Pr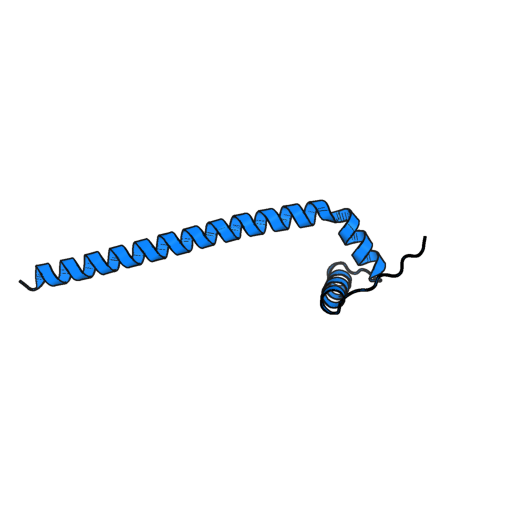otein AF-A0A4V5NRM0-F1 (afdb_monomer_lite)

Radius of gyration: 25.17 Å; chains: 1; bounding box: 54×19×68 Å

pLDDT: mean 91.03, std 10.25, range [47.16, 98.12]

Sequence (82 aa):
MSFTLRTEEKHEIILNELCRDLELGAKSKAVLWLIENIQEIQAERSMFFQNMTRLEREIKNIKCAIQKKTEAELELTKLCSN

Foldseek 3Di:
DDDDDDDDPVVVVVLVVQCVVVVPPDSVVSVVVCVVCVVVVVVVVVVVVVVVVVVVVVVVVVVVVVVVVVVVVVVVVVVVVD

Structure (mmCIF, N/CA/C/O backbone):
data_AF-A0A4V5NRM0-F1
#
_entry.id   AF-A0A4V5NRM0-F1
#
loop_
_atom_site.group_PDB
_atom_site.id
_atom_site.type_symbol
_atom_site.label_atom_id
_atom_site.label_alt_id
_atom_site.label_comp_id
_atom_site.label_asym_id
_atom_site.label_entity_id
_atom_site.label_seq_id
_atom_site.pdbx_PDB_ins_code
_atom_site.Cartn_x
_atom_site.Cartn_y
_atom_site.Cartn_z
_atom_site.occupancy
_atom_site.B_iso_or_equiv
_atom_site.auth_seq_id
_atom_site.auth_comp_id
_atom_site.auth_asym_id
_atom_site.auth_atom_id
_atom_site.pdbx_PDB_model_num
ATOM 1 N N . MET A 1 1 ? 23.210 9.537 -26.561 1.00 47.16 1 MET A N 1
ATOM 2 C CA . MET A 1 1 ? 23.806 10.254 -25.410 1.00 47.16 1 MET A CA 1
ATOM 3 C C . MET A 1 1 ? 24.040 9.253 -24.293 1.00 47.16 1 MET A C 1
ATOM 5 O O . MET A 1 1 ? 23.124 8.494 -24.009 1.00 47.16 1 MET A O 1
ATOM 9 N N . SER A 1 2 ? 25.227 9.225 -23.685 1.00 56.75 2 SER A N 1
ATOM 10 C CA . SER A 1 2 ? 25.486 8.451 -22.463 1.00 56.75 2 SER A CA 1
ATOM 11 C C . SER A 1 2 ? 25.317 9.363 -21.248 1.00 56.75 2 SER A C 1
ATOM 13 O O . SER A 1 2 ? 26.005 10.379 -21.159 1.00 56.75 2 SER A O 1
ATOM 15 N N . PHE A 1 3 ? 24.415 9.023 -20.328 1.00 65.19 3 PHE A N 1
ATOM 16 C CA . PHE A 1 3 ? 24.280 9.706 -19.041 1.00 65.19 3 PHE A CA 1
ATOM 17 C C . PHE A 1 3 ? 24.880 8.831 -17.938 1.00 65.19 3 PHE A C 1
ATOM 19 O O . PHE A 1 3 ? 24.689 7.616 -17.928 1.00 65.19 3 PHE A O 1
ATOM 26 N N . THR A 1 4 ? 25.602 9.447 -17.007 1.00 69.12 4 THR A N 1
ATOM 27 C CA . THR A 1 4 ? 26.115 8.762 -15.817 1.00 69.12 4 THR A CA 1
ATOM 28 C C . THR A 1 4 ? 25.162 9.048 -14.667 1.00 69.12 4 THR A C 1
ATOM 30 O O . THR A 1 4 ? 25.062 10.188 -14.216 1.00 69.12 4 THR A O 1
ATOM 33 N N . LEU A 1 5 ? 24.444 8.027 -14.203 1.00 68.81 5 LEU A N 1
ATOM 34 C CA . LEU A 1 5 ? 23.555 8.148 -13.052 1.00 68.81 5 LEU A CA 1
ATOM 35 C C . LEU A 1 5 ? 24.368 7.984 -11.761 1.00 68.81 5 LEU A C 1
ATOM 37 O O . LEU A 1 5 ? 25.053 6.979 -11.589 1.00 68.81 5 LEU A O 1
ATOM 41 N N . ARG A 1 6 ? 24.291 8.965 -10.856 1.00 75.31 6 ARG A N 1
ATOM 42 C CA . ARG A 1 6 ? 24.790 8.834 -9.480 1.00 75.31 6 ARG A CA 1
ATOM 43 C C . ARG A 1 6 ? 23.600 8.603 -8.561 1.00 75.31 6 ARG A C 1
ATOM 45 O O . ARG A 1 6 ? 22.829 9.521 -8.298 1.00 75.31 6 ARG A O 1
ATOM 52 N N . THR A 1 7 ? 23.434 7.365 -8.136 1.00 77.19 7 THR A N 1
ATOM 53 C CA . THR A 1 7 ? 22.375 6.906 -7.240 1.00 77.19 7 THR A CA 1
ATOM 54 C C . THR A 1 7 ? 22.840 6.960 -5.788 1.00 77.19 7 THR A C 1
ATOM 56 O O . THR A 1 7 ? 24.011 6.756 -5.477 1.00 77.19 7 THR A O 1
ATOM 59 N N . GLU A 1 8 ? 21.904 7.240 -4.886 1.00 90.06 8 GLU A N 1
ATOM 60 C CA . GLU A 1 8 ? 22.079 6.948 -3.464 1.00 90.06 8 GLU A CA 1
ATOM 61 C C . GLU A 1 8 ? 21.833 5.450 -3.235 1.00 90.06 8 GLU A C 1
ATOM 63 O O . GLU A 1 8 ? 21.134 4.812 -4.025 1.00 90.06 8 GLU A O 1
ATOM 68 N N . GLU A 1 9 ? 22.333 4.893 -2.131 1.00 88.81 9 GLU A N 1
ATOM 69 C CA . GLU A 1 9 ? 22.171 3.468 -1.791 1.00 88.81 9 GLU A CA 1
ATOM 70 C C . GLU A 1 9 ? 20.701 3.011 -1.840 1.00 88.81 9 GLU A C 1
ATOM 72 O O . GLU A 1 9 ? 20.377 1.974 -2.415 1.00 88.81 9 GLU A O 1
ATOM 77 N N . LYS A 1 10 ? 19.779 3.845 -1.347 1.00 90.00 10 LYS A N 1
ATOM 78 C CA . LYS A 1 10 ? 18.335 3.570 -1.405 1.00 90.00 10 LYS A CA 1
ATOM 79 C C . LYS A 1 10 ? 17.794 3.469 -2.838 1.00 90.00 10 LYS A C 1
ATOM 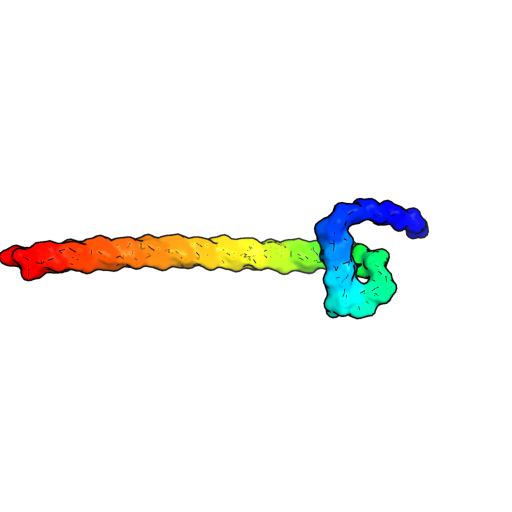81 O O . LYS A 1 10 ? 16.906 2.668 -3.105 1.00 90.00 10 LYS A O 1
ATOM 86 N N . HIS A 1 11 ? 18.326 4.263 -3.770 1.00 89.75 11 HIS A N 1
ATOM 87 C CA . HIS A 1 11 ? 17.921 4.216 -5.177 1.00 89.75 11 HIS A CA 1
ATOM 88 C C . HIS A 1 11 ? 18.482 2.966 -5.862 1.00 89.75 11 HIS A C 1
ATOM 90 O O . HIS A 1 11 ? 17.813 2.389 -6.712 1.00 89.75 11 HIS A O 1
ATOM 96 N N . GLU A 1 12 ? 19.676 2.516 -5.469 1.00 91.06 12 GLU A N 1
ATOM 97 C CA . GLU A 1 12 ? 20.251 1.261 -5.961 1.00 91.06 12 GLU A CA 1
ATOM 98 C C . GLU A 1 12 ? 19.408 0.045 -5.585 1.00 91.06 12 GLU A C 1
ATOM 100 O O . GLU A 1 12 ? 19.183 -0.823 -6.427 1.00 91.06 12 GLU A O 1
ATOM 105 N N . ILE A 1 13 ? 18.896 -0.002 -4.353 1.00 93.81 13 ILE A N 1
ATOM 106 C CA . ILE A 1 13 ? 17.991 -1.070 -3.907 1.00 93.81 13 ILE A CA 1
ATOM 107 C C . ILE A 1 13 ? 16.746 -1.113 -4.800 1.00 93.81 13 ILE A C 1
ATOM 109 O O . ILE A 1 13 ? 16.470 -2.151 -5.396 1.00 93.81 13 ILE A O 1
ATOM 113 N N . ILE A 1 14 ? 16.080 0.031 -4.991 1.00 92.19 14 ILE A N 1
ATOM 114 C CA . ILE A 1 14 ? 14.875 0.139 -5.829 1.00 92.19 14 ILE A CA 1
ATOM 115 C C . ILE A 1 14 ? 15.154 -0.314 -7.269 1.00 92.19 14 ILE A C 1
ATOM 117 O O . ILE A 1 14 ? 14.378 -1.064 -7.855 1.00 92.19 14 ILE A O 1
ATOM 121 N N . LEU A 1 15 ? 16.273 0.113 -7.862 1.00 92.88 15 LEU A N 1
ATOM 122 C CA . LEU A 1 15 ? 16.618 -0.276 -9.231 1.00 92.88 15 LEU A CA 1
ATOM 123 C C . LEU A 1 15 ? 16.925 -1.772 -9.356 1.00 92.88 15 LEU A C 1
ATOM 125 O O . LEU A 1 15 ? 16.562 -2.373 -10.365 1.00 92.88 15 LEU A O 1
ATOM 129 N N . ASN A 1 16 ? 17.579 -2.376 -8.360 1.00 93.56 16 ASN A N 1
ATOM 130 C CA . ASN A 1 16 ? 17.815 -3.821 -8.332 1.00 93.56 16 ASN A CA 1
ATOM 131 C C . ASN A 1 16 ? 16.500 -4.599 -8.203 1.00 93.56 16 ASN A C 1
ATOM 133 O O . ASN A 1 16 ? 16.320 -5.593 -8.903 1.00 93.56 16 ASN A O 1
ATOM 137 N N . GLU A 1 17 ? 15.590 -4.143 -7.341 1.00 95.25 17 GLU A N 1
ATOM 138 C CA . GLU A 1 17 ? 14.263 -4.743 -7.171 1.00 95.25 17 GLU A CA 1
ATOM 139 C C . GLU A 1 17 ? 13.471 -4.682 -8.473 1.00 95.25 17 GLU A C 1
ATOM 141 O O . GLU A 1 17 ? 13.030 -5.716 -8.958 1.00 95.25 17 GLU A O 1
ATOM 146 N N . LEU A 1 18 ? 13.416 -3.518 -9.123 1.00 94.12 18 LEU A N 1
ATOM 147 C CA . LEU A 1 18 ? 12.767 -3.372 -10.427 1.00 94.12 18 LEU A CA 1
ATOM 148 C C . LEU A 1 18 ? 13.404 -4.256 -11.499 1.00 94.12 18 LEU A C 1
ATOM 150 O O . LEU A 1 18 ? 12.698 -4.837 -12.316 1.00 94.12 18 LEU A O 1
ATOM 154 N N . CYS A 1 19 ? 14.734 -4.381 -11.508 1.00 95.88 19 CYS A N 1
ATOM 155 C CA . CYS A 1 19 ? 15.408 -5.266 -12.455 1.00 95.88 19 CYS A CA 1
ATOM 156 C C . CYS A 1 19 ? 15.042 -6.735 -12.236 1.00 95.88 19 CYS A C 1
ATOM 158 O O . CYS A 1 19 ? 14.917 -7.473 -13.207 1.00 95.88 19 CYS A O 1
ATOM 160 N N . ARG A 1 20 ? 14.862 -7.159 -10.983 1.00 95.94 20 ARG A N 1
ATOM 161 C CA . ARG A 1 20 ? 14.421 -8.515 -10.654 1.00 95.94 20 ARG A CA 1
ATOM 162 C C . ARG A 1 20 ? 12.950 -8.719 -11.012 1.00 95.94 20 ARG A C 1
ATOM 164 O O . ARG A 1 20 ? 12.630 -9.686 -11.689 1.00 95.94 20 ARG A O 1
ATOM 171 N N . ASP A 1 21 ? 12.084 -7.818 -10.570 1.00 96.00 21 ASP A N 1
ATOM 172 C CA . ASP A 1 21 ? 10.632 -7.985 -10.637 1.00 96.00 21 ASP A CA 1
ATOM 173 C C . ASP A 1 21 ? 10.098 -7.823 -12.073 1.00 96.00 21 ASP A C 1
ATOM 175 O O . ASP A 1 21 ? 9.112 -8.454 -12.441 1.00 96.00 21 ASP A O 1
ATOM 179 N N . LEU A 1 22 ? 10.778 -7.020 -12.900 1.00 93.62 22 LEU A N 1
ATOM 180 C CA . LEU A 1 22 ? 10.450 -6.796 -14.314 1.00 93.62 22 LEU A CA 1
ATOM 181 C C . LEU A 1 22 ? 11.411 -7.517 -15.278 1.00 93.62 22 LEU A C 1
ATOM 183 O O . LEU A 1 22 ? 11.397 -7.242 -16.478 1.00 93.62 22 LEU A O 1
ATOM 187 N N . GLU A 1 23 ? 12.286 -8.386 -14.757 1.00 95.19 23 GLU A N 1
ATOM 188 C CA . GLU A 1 23 ? 13.292 -9.142 -15.524 1.00 95.19 23 GLU A CA 1
ATOM 189 C C . GLU A 1 23 ? 14.174 -8.262 -16.441 1.00 95.19 23 GLU A C 1
ATOM 191 O O . GLU A 1 23 ? 14.583 -8.636 -17.546 1.00 95.19 23 GLU A O 1
ATOM 196 N N . LEU A 1 24 ? 14.507 -7.052 -15.984 1.00 92.50 24 LEU A N 1
ATOM 197 C CA . LEU A 1 24 ? 15.325 -6.112 -16.743 1.00 92.50 24 LEU A CA 1
ATOM 198 C C . LEU A 1 24 ? 16.808 -6.435 -16.553 1.00 92.50 24 LEU A C 1
ATOM 200 O O . LEU A 1 24 ? 17.383 -6.243 -15.487 1.00 92.50 24 LEU A O 1
ATOM 204 N N . GLY A 1 25 ? 17.477 -6.831 -17.636 1.00 88.81 25 GLY A N 1
ATOM 205 C CA . GLY A 1 25 ? 18.906 -7.179 -17.611 1.00 88.81 25 GLY A CA 1
ATOM 206 C C . GLY A 1 25 ? 19.885 -6.024 -17.336 1.00 88.81 25 GLY A C 1
ATOM 207 O O . GLY A 1 25 ? 21.093 -6.239 -17.379 1.00 88.81 25 GLY A O 1
ATOM 208 N N . ALA A 1 26 ? 19.408 -4.794 -17.109 1.00 90.38 26 ALA A N 1
ATOM 209 C CA . ALA A 1 26 ? 20.260 -3.655 -16.772 1.00 90.38 26 ALA A CA 1
ATOM 210 C C . ALA A 1 26 ? 19.492 -2.548 -16.036 1.00 90.38 26 ALA A C 1
ATOM 212 O O . ALA A 1 26 ? 18.388 -2.176 -16.433 1.00 90.38 26 ALA A O 1
ATOM 213 N N . LYS A 1 27 ? 20.144 -1.910 -15.056 1.00 89.88 27 LYS A N 1
ATOM 214 C CA . LYS A 1 27 ? 19.591 -0.770 -14.298 1.00 89.88 27 LYS A CA 1
ATOM 215 C C . LYS A 1 27 ? 19.214 0.418 -15.175 1.00 89.88 27 LYS A C 1
ATOM 217 O O . LYS A 1 27 ? 18.245 1.106 -14.887 1.00 89.88 27 LYS A O 1
ATOM 222 N N . SER A 1 28 ? 19.934 0.647 -16.273 1.00 90.06 28 SER A N 1
ATOM 223 C CA . SER A 1 28 ? 19.582 1.692 -17.242 1.00 90.06 28 SER A CA 1
ATOM 224 C C . SER A 1 28 ? 18.208 1.459 -17.878 1.00 90.06 28 SER A C 1
ATOM 226 O O . SER A 1 28 ? 17.496 2.427 -18.133 1.00 90.06 28 SER A O 1
ATOM 228 N N . LYS A 1 29 ? 17.804 0.196 -18.076 1.00 91.44 29 LYS A N 1
ATOM 229 C CA . LYS A 1 29 ? 16.455 -0.155 -18.537 1.00 91.44 29 LYS A CA 1
ATOM 230 C C . LYS A 1 29 ? 15.413 0.064 -17.444 1.00 91.44 29 LYS A C 1
ATOM 232 O O . LYS A 1 29 ? 14.344 0.564 -17.754 1.00 91.44 29 LYS A O 1
ATOM 237 N N . ALA A 1 30 ? 15.733 -0.233 -16.182 1.00 92.56 30 ALA A N 1
ATOM 238 C CA . ALA A 1 30 ? 14.842 0.071 -15.057 1.00 92.56 30 ALA A CA 1
ATOM 239 C C . ALA A 1 30 ? 14.609 1.580 -14.899 1.00 92.56 30 ALA A C 1
ATOM 241 O O . ALA A 1 30 ? 13.480 2.016 -14.701 1.00 92.56 30 ALA A O 1
ATOM 242 N N . 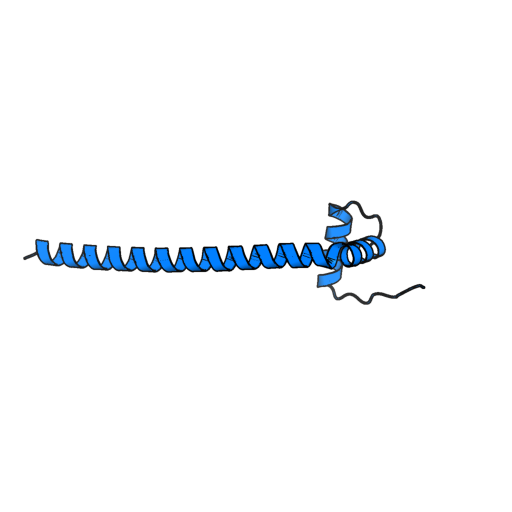VAL A 1 31 ? 15.655 2.393 -15.065 1.00 91.81 31 VAL A N 1
ATOM 243 C CA . VAL A 1 31 ? 15.536 3.860 -15.072 1.00 91.81 31 VAL A CA 1
ATOM 244 C C . VAL A 1 31 ? 14.673 4.337 -16.238 1.00 91.81 31 VAL A C 1
ATOM 246 O O . VAL A 1 31 ? 13.817 5.194 -16.042 1.00 91.81 31 VAL A O 1
ATOM 249 N N . LEU A 1 32 ? 14.876 3.790 -17.441 1.00 92.12 32 LEU A N 1
ATOM 250 C CA . LEU A 1 32 ? 14.065 4.150 -18.605 1.00 92.12 32 LEU A CA 1
ATOM 251 C C . LEU A 1 32 ? 12.591 3.792 -18.383 1.00 92.12 32 LEU A C 1
ATOM 253 O O . LEU A 1 32 ? 11.729 4.641 -18.573 1.00 92.12 32 LEU A O 1
ATOM 257 N N . TRP A 1 33 ? 12.325 2.584 -17.887 1.00 94.50 33 TRP A N 1
ATOM 258 C CA . TRP A 1 33 ? 10.981 2.134 -17.545 1.00 94.50 33 TRP A CA 1
ATOM 259 C C . TRP A 1 33 ? 10.320 3.054 -16.510 1.00 94.50 33 TRP A C 1
ATOM 261 O O . TRP A 1 33 ? 9.173 3.454 -16.687 1.00 94.50 33 TRP A O 1
ATOM 271 N N . LEU A 1 34 ? 11.047 3.471 -15.467 1.00 92.44 34 LEU A N 1
ATOM 272 C CA . LEU A 1 34 ? 10.539 4.436 -14.485 1.00 92.44 34 LEU A CA 1
ATOM 273 C C . LEU A 1 34 ? 10.168 5.780 -15.119 1.00 92.44 34 LEU A C 1
ATOM 275 O O . LEU A 1 34 ? 9.172 6.378 -14.725 1.00 92.44 34 LEU A O 1
ATOM 279 N N . ILE A 1 35 ? 10.966 6.268 -16.071 1.00 92.62 35 ILE A N 1
ATOM 280 C CA . ILE A 1 35 ? 10.695 7.529 -16.774 1.00 92.62 35 ILE A CA 1
ATOM 281 C C . ILE A 1 35 ? 9.450 7.389 -17.654 1.00 92.62 35 ILE A C 1
ATOM 283 O O . ILE A 1 35 ? 8.592 8.269 -17.633 1.00 92.62 35 ILE A O 1
ATOM 287 N N . GLU A 1 36 ? 9.339 6.288 -18.395 1.00 95.19 36 GLU A N 1
ATOM 288 C CA . GLU A 1 36 ? 8.210 6.011 -19.289 1.00 95.19 36 GLU A CA 1
ATOM 289 C C . GLU A 1 36 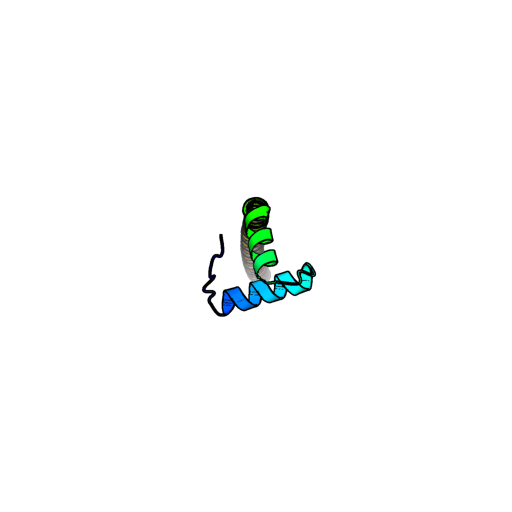? 6.892 5.854 -18.519 1.00 95.19 36 GLU A C 1
ATOM 291 O O . GLU A 1 36 ? 5.856 6.335 -18.973 1.00 95.19 36 GLU A O 1
ATOM 296 N N . ASN A 1 37 ? 6.941 5.267 -17.321 1.00 94.75 37 ASN A N 1
ATOM 297 C CA . ASN A 1 37 ? 5.758 4.962 -16.511 1.00 94.75 37 ASN A CA 1
ATOM 298 C C . ASN A 1 37 ? 5.562 5.932 -15.332 1.00 94.75 37 ASN A C 1
ATOM 300 O O . ASN A 1 37 ? 4.751 5.686 -14.439 1.00 94.75 37 ASN A O 1
ATOM 304 N N . ILE A 1 38 ? 6.275 7.067 -15.303 1.00 93.88 38 ILE A N 1
ATOM 305 C CA . ILE A 1 38 ? 6.279 7.965 -14.136 1.00 93.88 38 ILE A CA 1
ATOM 306 C C . ILE A 1 38 ? 4.885 8.504 -13.792 1.00 93.88 38 ILE A C 1
ATOM 308 O O . ILE A 1 38 ? 4.566 8.692 -12.618 1.00 93.88 38 ILE A O 1
ATOM 312 N N . GLN A 1 39 ? 4.048 8.749 -14.802 1.00 95.44 39 GLN A N 1
ATOM 313 C CA . GLN A 1 39 ? 2.689 9.256 -14.605 1.00 95.44 39 GLN A CA 1
ATOM 314 C C . GLN A 1 39 ? 1.785 8.209 -13.950 1.00 95.44 39 GLN A C 1
ATOM 316 O O . GLN A 1 39 ? 1.030 8.544 -13.038 1.00 95.44 39 GLN A O 1
ATOM 321 N N . GLU A 1 40 ? 1.898 6.949 -14.368 1.00 95.00 40 GLU A N 1
ATOM 322 C CA . GLU A 1 40 ? 1.145 5.833 -13.794 1.00 95.00 40 GLU A CA 1
ATOM 323 C C . GLU A 1 40 ? 1.564 5.589 -12.343 1.00 95.00 40 GLU A C 1
ATOM 325 O O . GLU A 1 40 ? 0.722 5.609 -11.448 1.00 95.00 40 GLU A O 1
ATOM 330 N N . ILE A 1 41 ? 2.874 5.536 -12.080 1.00 92.88 41 ILE A N 1
ATOM 331 C CA . ILE A 1 41 ? 3.425 5.408 -10.721 1.00 92.88 41 ILE A CA 1
ATOM 332 C C . ILE A 1 41 ? 2.918 6.543 -9.813 1.00 92.88 41 ILE A C 1
ATOM 334 O O . ILE A 1 41 ? 2.568 6.327 -8.650 1.00 92.88 41 ILE A O 1
ATOM 338 N N . GLN A 1 42 ? 2.853 7.780 -10.320 1.00 94.81 42 GLN A N 1
ATOM 339 C CA . GLN A 1 42 ? 2.315 8.913 -9.562 1.00 94.81 42 GLN A CA 1
ATOM 340 C C . GLN A 1 42 ? 0.810 8.790 -9.292 1.00 94.81 42 GLN A C 1
ATOM 342 O O . GLN A 1 42 ? 0.359 9.156 -8.198 1.00 94.81 42 GLN A O 1
ATOM 347 N N . ALA A 1 43 ? 0.039 8.288 -10.255 1.00 95.50 43 ALA A N 1
ATOM 348 C CA . ALA A 1 43 ? -1.392 8.058 -10.101 1.00 95.50 43 ALA A CA 1
ATOM 349 C C . ALA A 1 43 ? -1.667 6.962 -9.060 1.00 95.50 43 ALA A C 1
ATOM 351 O O . ALA A 1 43 ? -2.436 7.191 -8.123 1.00 95.50 43 ALA A O 1
ATOM 352 N N . GLU A 1 44 ? -0.971 5.827 -9.146 1.00 94.94 44 GLU A N 1
ATOM 353 C CA . GLU A 1 44 ? -1.067 4.733 -8.173 1.00 94.94 44 GLU A CA 1
ATOM 354 C C . GLU A 1 44 ? -0.700 5.195 -6.764 1.00 94.94 44 GLU A C 1
ATOM 356 O O . GLU A 1 44 ? -1.448 4.968 -5.809 1.00 94.94 44 GL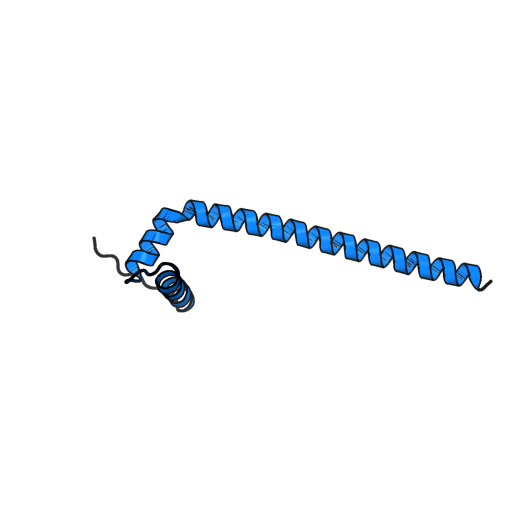U A O 1
ATOM 361 N N . ARG A 1 45 ? 0.406 5.936 -6.629 1.00 94.62 45 ARG A N 1
ATOM 362 C CA . ARG A 1 45 ? 0.808 6.529 -5.351 1.00 94.62 45 ARG A CA 1
ATOM 363 C C . ARG A 1 45 ? -0.285 7.435 -4.786 1.00 94.62 45 ARG A C 1
ATOM 365 O O . ARG A 1 45 ? -0.555 7.404 -3.587 1.00 94.62 45 ARG A O 1
ATOM 372 N N . SER A 1 46 ? -0.923 8.241 -5.632 1.00 96.19 46 SER A N 1
ATOM 373 C CA . SER A 1 46 ? -2.001 9.144 -5.213 1.00 96.19 46 SER A CA 1
ATOM 374 C C . SER A 1 46 ? -3.225 8.369 -4.721 1.00 96.19 46 SER A C 1
ATOM 376 O O . SER A 1 46 ? -3.766 8.691 -3.663 1.00 96.19 46 SER A O 1
ATOM 378 N N . MET A 1 47 ? -3.615 7.309 -5.432 1.00 96.75 47 MET A N 1
ATOM 379 C CA . MET A 1 47 ? -4.693 6.406 -5.016 1.00 96.75 47 MET A CA 1
ATOM 380 C C . MET A 1 47 ? -4.378 5.717 -3.685 1.00 96.75 47 MET A C 1
ATOM 382 O O . MET A 1 47 ? -5.235 5.647 -2.801 1.00 96.75 47 MET A O 1
ATOM 386 N N . PHE A 1 48 ? -3.138 5.258 -3.506 1.00 96.56 48 PHE A N 1
ATOM 387 C CA . PHE A 1 48 ? -2.687 4.667 -2.250 1.00 96.56 48 PHE A CA 1
ATOM 388 C C . PHE A 1 48 ? -2.817 5.653 -1.082 1.00 96.56 48 PHE A C 1
ATOM 390 O O . PHE A 1 48 ? -3.403 5.308 -0.056 1.00 96.56 48 PHE A O 1
ATOM 397 N N . PHE A 1 49 ? -2.360 6.899 -1.246 1.00 96.25 49 PHE A N 1
ATOM 398 C CA . PHE A 1 49 ? -2.502 7.928 -0.211 1.00 96.25 49 PHE A CA 1
ATOM 399 C C . PHE A 1 49 ? -3.964 8.239 0.115 1.00 96.25 49 PHE A C 1
ATOM 401 O O . PHE A 1 49 ? -4.315 8.342 1.288 1.00 96.25 49 PHE A O 1
ATOM 408 N N . GLN A 1 50 ? -4.837 8.330 -0.890 1.00 96.88 50 GLN A N 1
ATOM 409 C CA . GLN A 1 50 ? -6.270 8.536 -0.657 1.00 96.88 50 GLN A CA 1
ATOM 410 C C . GLN A 1 50 ? -6.882 7.392 0.162 1.00 96.88 50 GLN A C 1
ATOM 412 O O . GLN A 1 50 ? -7.631 7.638 1.113 1.00 96.88 50 GLN A O 1
ATOM 417 N N . ASN A 1 51 ? -6.528 6.146 -0.161 1.00 97.75 51 ASN A N 1
ATOM 418 C CA . ASN A 1 51 ? -6.971 4.972 0.586 1.00 97.75 51 ASN A CA 1
ATOM 419 C C . ASN A 1 51 ? -6.433 4.965 2.018 1.00 97.75 51 ASN A C 1
ATOM 421 O O . ASN A 1 51 ? -7.195 4.705 2.949 1.00 97.75 51 ASN A O 1
ATOM 425 N N . MET A 1 52 ? -5.157 5.298 2.208 1.00 97.69 52 MET A N 1
ATOM 426 C CA . MET A 1 52 ? -4.547 5.420 3.530 1.00 97.69 52 MET A CA 1
ATOM 427 C C . MET A 1 52 ? -5.278 6.471 4.374 1.00 97.69 52 MET A C 1
ATOM 429 O O . MET A 1 52 ? -5.734 6.160 5.472 1.00 97.69 52 MET A O 1
ATOM 433 N N . THR A 1 53 ? -5.511 7.670 3.835 1.00 97.75 53 THR A N 1
ATOM 434 C CA . THR A 1 53 ? -6.259 8.732 4.527 1.00 97.75 53 THR A CA 1
ATOM 435 C C . THR A 1 53 ? -7.698 8.318 4.853 1.00 97.75 53 THR A C 1
ATOM 437 O O . THR A 1 53 ? -8.225 8.668 5.914 1.00 97.75 53 THR A O 1
ATOM 440 N N . ARG A 1 54 ? -8.363 7.561 3.967 1.00 98.12 54 ARG A N 1
ATOM 441 C CA . ARG A 1 54 ? -9.695 6.998 4.246 1.00 98.12 54 ARG A CA 1
ATOM 442 C C . ARG A 1 54 ? -9.643 6.040 5.437 1.00 98.12 54 ARG A C 1
ATOM 444 O O . ARG A 1 54 ? -10.437 6.193 6.363 1.00 98.12 54 ARG A O 1
ATOM 451 N N . LEU A 1 55 ? -8.703 5.096 5.436 1.00 98.12 55 LEU A N 1
ATOM 452 C CA . LEU A 1 55 ? -8.546 4.112 6.510 1.00 98.12 55 LEU A CA 1
ATOM 453 C C . LEU A 1 55 ? -8.188 4.772 7.847 1.00 98.12 55 LEU A C 1
ATOM 455 O O . LEU A 1 55 ? -8.756 4.420 8.878 1.00 98.12 55 LEU A O 1
ATOM 459 N N . GLU A 1 56 ? -7.317 5.780 7.849 1.00 97.81 56 GLU A N 1
ATOM 460 C CA . GLU A 1 56 ? -6.997 6.560 9.052 1.00 97.81 56 GLU A CA 1
ATOM 461 C C . GLU A 1 56 ? -8.241 7.232 9.647 1.00 97.81 56 GLU A C 1
ATOM 463 O O . GLU A 1 56 ? -8.442 7.232 10.868 1.00 97.81 56 GLU A O 1
ATOM 468 N N . ARG A 1 57 ? -9.118 7.766 8.789 1.00 97.88 57 ARG A N 1
ATOM 469 C CA . ARG A 1 57 ? -10.396 8.351 9.211 1.00 97.88 57 ARG A CA 1
ATOM 470 C C . ARG A 1 57 ? -11.332 7.298 9.798 1.00 97.88 57 ARG A C 1
ATOM 472 O O . ARG A 1 57 ? -11.951 7.551 10.829 1.00 97.88 57 ARG A O 1
ATOM 479 N N . GLU A 1 58 ? -11.427 6.127 9.177 1.00 97.81 58 GLU A N 1
ATOM 480 C CA . GLU A 1 58 ? -12.238 5.014 9.682 1.00 97.81 58 GLU A CA 1
ATOM 481 C C . GLU A 1 58 ? -11.747 4.538 11.049 1.00 97.81 58 GLU A C 1
ATOM 483 O O . GLU A 1 58 ? -12.544 4.429 11.980 1.00 97.81 58 GLU A O 1
ATOM 488 N N . ILE A 1 59 ? -10.433 4.374 11.219 1.00 98.00 59 ILE A N 1
ATOM 489 C CA . ILE A 1 59 ? -9.823 4.035 12.510 1.00 98.00 59 ILE A CA 1
ATOM 490 C C . ILE A 1 59 ? -10.169 5.089 13.564 1.00 98.00 59 ILE A C 1
ATOM 492 O O . ILE A 1 59 ? -10.541 4.744 14.687 1.00 98.00 59 ILE A O 1
ATOM 496 N N . LYS A 1 60 ? -10.077 6.380 13.223 1.00 97.75 60 LYS A N 1
ATOM 497 C CA . LYS A 1 60 ? -10.443 7.467 14.140 1.00 97.75 60 LYS A CA 1
ATOM 498 C C . LYS A 1 60 ? -11.915 7.390 14.554 1.00 97.75 60 LYS A C 1
ATOM 500 O O . LYS A 1 60 ? -12.222 7.531 15.738 1.00 97.75 60 LYS A O 1
ATOM 505 N N . ASN A 1 61 ? -12.812 7.137 13.604 1.00 97.62 61 ASN A N 1
ATOM 506 C CA . ASN A 1 61 ? -14.243 7.007 13.871 1.00 97.62 61 ASN A CA 1
ATOM 507 C C . ASN A 1 61 ? -14.540 5.809 14.779 1.00 97.62 61 ASN A C 1
ATOM 509 O O . ASN A 1 61 ? -15.282 5.951 15.749 1.00 97.62 61 ASN A O 1
ATOM 513 N N . ILE A 1 62 ? -13.913 4.659 14.516 1.00 97.69 62 ILE A N 1
ATOM 514 C CA . ILE A 1 62 ? -14.052 3.452 15.340 1.00 97.69 62 ILE A CA 1
ATOM 515 C C . ILE A 1 62 ? -13.556 3.715 16.764 1.00 97.69 62 ILE A C 1
ATOM 517 O O . ILE A 1 62 ? -14.259 3.397 17.719 1.00 97.69 62 ILE A O 1
ATOM 521 N N . LYS A 1 63 ? -12.392 4.358 16.931 1.00 97.25 63 LYS A N 1
ATOM 522 C CA . LYS A 1 63 ? -11.872 4.729 18.259 1.00 97.25 63 LYS A CA 1
ATOM 523 C C . LYS A 1 63 ? -12.852 5.614 19.033 1.00 97.25 63 LYS A C 1
ATOM 525 O O . LYS A 1 63 ? -13.094 5.363 20.209 1.00 97.25 63 LYS A O 1
ATOM 530 N N . CYS A 1 64 ? -13.453 6.604 18.372 1.00 97.00 64 CYS A N 1
ATOM 531 C CA . CYS A 1 64 ? -14.464 7.462 18.990 1.00 97.00 64 CYS A CA 1
ATOM 532 C C . CYS A 1 64 ? -15.735 6.680 19.366 1.00 97.00 64 CYS A C 1
ATOM 534 O O . CYS A 1 64 ? -16.281 6.879 20.448 1.00 97.00 64 CYS A O 1
ATOM 536 N N . ALA A 1 65 ? -16.194 5.768 18.504 1.00 96.94 65 ALA A N 1
ATOM 537 C CA . ALA A 1 65 ? -17.355 4.927 18.783 1.00 96.94 65 ALA A CA 1
ATOM 538 C C . ALA A 1 65 ? -17.115 3.987 19.976 1.00 96.94 65 ALA A C 1
ATOM 540 O O . ALA A 1 65 ? -17.984 3.868 20.838 1.00 96.94 65 ALA A O 1
ATOM 541 N N . ILE A 1 66 ? -15.929 3.374 20.059 1.00 97.44 66 ILE A N 1
ATOM 542 C CA . ILE A 1 66 ? -15.520 2.551 21.206 1.00 97.44 66 ILE A CA 1
ATOM 543 C C . ILE A 1 66 ? -15.538 3.390 22.481 1.00 97.44 66 ILE A C 1
ATOM 545 O O . ILE A 1 66 ? -16.148 2.975 23.457 1.00 97.44 66 ILE A O 1
ATOM 549 N N . GLN A 1 67 ? -14.936 4.582 22.459 1.00 97.38 67 GLN A N 1
ATOM 550 C CA . GLN A 1 67 ? -14.917 5.463 23.624 1.00 97.38 67 GLN A CA 1
ATOM 551 C C . GLN A 1 67 ? -16.336 5.791 24.114 1.00 97.38 67 GLN A C 1
ATOM 553 O O . GLN A 1 67 ? -16.632 5.597 25.289 1.00 97.38 67 GLN A O 1
ATOM 558 N N . LYS A 1 68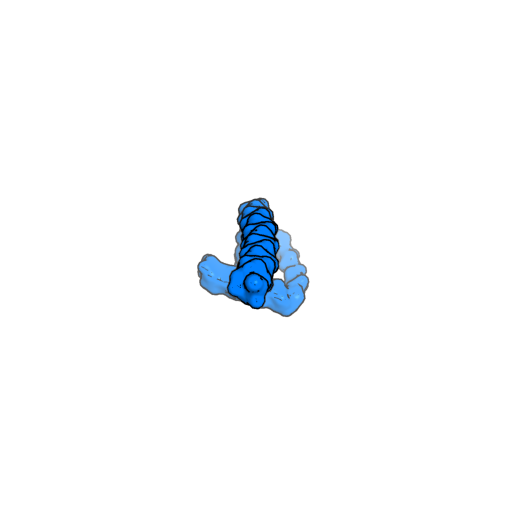 ? -17.233 6.200 23.208 1.00 96.62 68 LYS A N 1
ATOM 559 C CA . LYS A 1 68 ? -18.635 6.494 23.548 1.00 96.62 68 LYS A CA 1
ATOM 560 C C . LYS A 1 68 ? -19.373 5.279 24.110 1.00 96.62 68 LYS A C 1
ATOM 562 O O . LYS A 1 68 ? -20.173 5.421 25.028 1.00 96.62 68 LYS A O 1
ATOM 567 N N . LYS A 1 69 ? -19.114 4.083 23.570 1.00 97.00 69 LYS A N 1
ATOM 568 C CA . LYS A 1 69 ? -19.691 2.831 24.081 1.00 97.00 69 LYS A CA 1
ATOM 569 C C . LYS A 1 69 ? -19.222 2.556 25.507 1.00 97.00 69 LYS A C 1
ATOM 571 O O . LYS A 1 69 ? -20.052 2.275 26.362 1.00 97.00 69 LYS A O 1
ATOM 576 N N . THR A 1 70 ? -17.922 2.682 25.766 1.00 96.19 70 THR A N 1
ATOM 577 C CA . THR A 1 70 ? -17.351 2.487 27.104 1.00 96.19 70 THR A CA 1
ATOM 578 C C . THR A 1 70 ? -17.912 3.495 28.109 1.00 96.19 70 THR A C 1
ATOM 580 O O . THR A 1 70 ? -18.247 3.121 29.229 1.00 96.19 70 THR A O 1
ATOM 583 N N . GLU A 1 71 ? -18.055 4.764 27.717 1.00 96.06 71 GLU A N 1
ATOM 584 C CA . GLU A 1 71 ? -18.675 5.804 28.551 1.00 96.06 71 GLU A CA 1
ATOM 585 C C . GLU A 1 71 ? -20.130 5.448 28.902 1.00 96.06 71 GLU A C 1
ATOM 587 O O . GLU A 1 71 ? -20.495 5.457 30.078 1.00 96.06 71 GLU A O 1
ATOM 592 N N . ALA A 1 72 ? -20.931 5.030 27.916 1.00 95.00 72 ALA A N 1
ATOM 593 C CA . ALA A 1 72 ? -22.316 4.613 28.136 1.00 95.00 72 ALA A CA 1
ATOM 594 C C . ALA A 1 72 ? -22.436 3.363 29.034 1.00 95.00 72 ALA A C 1
ATOM 596 O O . ALA A 1 72 ? -23.314 3.293 29.893 1.00 95.00 72 ALA A O 1
ATOM 597 N N . GLU A 1 73 ? -21.546 2.377 28.879 1.00 95.31 73 GLU A N 1
ATOM 598 C CA . GLU A 1 73 ? -21.501 1.184 29.740 1.00 95.31 73 GLU A CA 1
ATOM 599 C C . GLU A 1 73 ? -21.176 1.539 31.199 1.00 95.31 73 GLU A C 1
ATOM 601 O O . GLU A 1 73 ? -21.779 0.994 32.131 1.00 95.31 73 GLU A O 1
ATOM 606 N N . LEU A 1 74 ? -20.263 2.491 31.415 1.00 94.38 74 LEU A N 1
ATOM 607 C CA . LEU A 1 74 ? -19.935 2.992 32.751 1.00 94.38 74 LEU A CA 1
ATOM 608 C C . LEU A 1 74 ? -21.117 3.727 33.394 1.00 94.38 74 LEU A C 1
ATOM 610 O O . LEU A 1 74 ? -21.359 3.560 34.590 1.00 94.38 74 LEU A O 1
ATOM 614 N N . GLU A 1 75 ? -21.857 4.529 32.630 1.00 93.81 75 GLU A N 1
ATOM 615 C CA . GLU A 1 75 ? -23.058 5.218 33.115 1.00 93.81 75 GLU A CA 1
ATOM 616 C C . GLU A 1 75 ? -24.170 4.238 33.496 1.00 93.81 75 GLU A C 1
ATOM 618 O O . GLU A 1 75 ? -24.725 4.344 34.591 1.00 93.81 75 GLU A O 1
ATOM 623 N N . LEU A 1 76 ? -24.445 3.241 32.650 1.00 92.25 76 LEU A N 1
ATOM 624 C CA . LEU A 1 76 ? -25.426 2.191 32.945 1.00 92.25 76 LEU A CA 1
ATOM 625 C C . LEU A 1 76 ? -25.077 1.436 34.228 1.00 92.25 76 LEU A C 1
ATOM 627 O O . LEU A 1 76 ? -25.936 1.236 35.082 1.00 92.25 76 LEU A O 1
ATOM 631 N N . THR A 1 77 ? -23.805 1.075 34.402 1.00 92.38 77 THR A N 1
ATOM 632 C CA . THR A 1 77 ? -23.348 0.373 35.609 1.00 92.38 77 THR A CA 1
ATOM 633 C C . THR A 1 77 ? -23.594 1.211 36.866 1.00 92.38 77 THR A C 1
ATOM 635 O O . THR A 1 77 ? -24.070 0.688 37.872 1.00 92.38 77 THR A O 1
ATOM 638 N N . LYS A 1 78 ? -23.330 2.524 36.812 1.00 90.75 78 LYS A N 1
ATOM 639 C CA . LYS A 1 78 ? -23.607 3.444 37.928 1.00 90.75 78 LYS A CA 1
ATOM 640 C C . LYS A 1 78 ? -25.101 3.551 38.236 1.00 90.75 78 LYS A C 1
ATOM 642 O O . LYS A 1 78 ? -25.464 3.584 39.406 1.00 90.75 78 LYS A O 1
ATOM 647 N N . LEU A 1 79 ? -25.954 3.591 37.212 1.00 86.75 79 LEU A N 1
ATOM 648 C CA . LEU A 1 79 ? -27.409 3.667 37.376 1.00 86.75 79 LEU A CA 1
ATOM 649 C C . LEU A 1 79 ? -28.005 2.381 37.965 1.00 86.75 79 LEU A C 1
ATOM 651 O O . LEU A 1 79 ? -28.929 2.470 38.758 1.00 86.75 79 LEU A O 1
ATOM 655 N N . CYS A 1 80 ? -27.473 1.206 37.616 1.00 77.81 80 CYS A N 1
ATOM 656 C CA . CYS A 1 80 ? -27.924 -0.083 38.156 1.00 77.81 80 CYS A CA 1
ATOM 657 C C . CYS A 1 80 ? -27.378 -0.409 39.558 1.00 77.81 80 CYS A C 1
ATOM 659 O O . CYS A 1 80 ? -27.783 -1.411 40.143 1.00 77.81 80 CYS A O 1
ATOM 661 N N . SER A 1 81 ? -26.432 0.386 40.068 1.00 70.75 81 SER A N 1
ATOM 662 C CA . SER A 1 81 ? -25.815 0.196 41.390 1.00 70.75 81 SER A CA 1
ATOM 663 C C . SER A 1 81 ? -26.445 1.065 42.493 1.00 70.75 81 SER A C 1
ATOM 665 O O . SER A 1 81 ? -26.002 0.983 43.638 1.00 70.75 81 SER A O 1
ATOM 667 N N . ASN A 1 82 ? -27.445 1.887 42.150 1.00 53.06 82 ASN A N 1
ATOM 668 C CA . ASN A 1 82 ? -28.300 2.658 43.064 1.00 53.06 82 ASN A CA 1
ATOM 669 C C . ASN A 1 82 ? -29.703 2.044 43.117 1.00 53.06 82 ASN A C 1
ATOM 671 O O . ASN A 1 82 ? -30.356 2.193 44.172 1.00 53.06 82 ASN A O 1
#

Secondary structure (DSSP, 8-state):
--------HHHHHHHHHHHHHTT-SSHHHHHHHHHHTHHHHHHHHHHHHHHHHHHHHHHHHHHHHHHHHHHHHHHHHHHHT-